Protein AF-A0A178VPQ8-F1 (afdb_monomer_lite)

Structure (mmCIF, N/CA/C/O backbone):
data_AF-A0A178VPQ8-F1
#
_entry.id   AF-A0A178VPQ8-F1
#
loop_
_atom_site.group_PDB
_atom_site.id
_atom_site.type_symbol
_atom_site.label_atom_id
_atom_site.label_alt_id
_atom_site.label_comp_id
_atom_site.label_asym_id
_atom_site.label_entity_id
_atom_site.label_seq_id
_atom_site.pdbx_PDB_ins_code
_atom_site.Cartn_x
_atom_site.Cartn_y
_atom_site.Cartn_z
_atom_site.occupancy
_atom_site.B_iso_or_equiv
_atom_site.auth_seq_id
_atom_site.auth_comp_id
_atom_site.auth_asym_id
_atom_site.auth_atom_id
_atom_site.pdbx_PDB_model_num
ATOM 1 N N . MET A 1 1 ? -51.272 -7.449 41.550 1.00 48.38 1 MET A N 1
ATOM 2 C CA . MET A 1 1 ? -50.730 -8.751 41.085 1.00 48.38 1 MET A CA 1
ATOM 3 C C . MET A 1 1 ? -49.988 -8.648 39.745 1.00 48.38 1 MET A C 1
ATOM 5 O O . MET A 1 1 ? -48.849 -9.086 39.669 1.00 48.38 1 MET A O 1
ATOM 9 N N . SER A 1 2 ? -50.585 -8.041 38.707 1.00 48.34 2 SER A N 1
ATOM 10 C CA . SER A 1 2 ? -50.054 -8.042 37.325 1.00 48.34 2 SER A CA 1
ATOM 11 C C . SER A 1 2 ? -48.715 -7.299 37.128 1.00 48.34 2 SER A C 1
ATOM 13 O O . SER A 1 2 ? -47.833 -7.753 36.402 1.00 48.34 2 SER A O 1
ATOM 15 N N . GLU A 1 3 ? -48.500 -6.191 37.841 1.00 54.75 3 GLU A N 1
ATOM 16 C CA . GLU A 1 3 ? -47.288 -5.368 37.687 1.00 54.75 3 GLU A CA 1
ATOM 17 C C . GLU A 1 3 ? -46.012 -6.037 38.245 1.00 54.75 3 GLU A C 1
ATOM 19 O O . GLU A 1 3 ? -44.906 -5.826 37.742 1.00 54.75 3 GLU A O 1
ATOM 24 N N . TYR A 1 4 ? -46.167 -6.906 39.250 1.00 56.19 4 TYR A N 1
ATOM 25 C CA . TYR A 1 4 ? -45.062 -7.649 39.863 1.00 56.19 4 TYR A CA 1
ATOM 26 C C . TYR A 1 4 ? -44.529 -8.749 38.928 1.00 56.19 4 TYR A C 1
ATOM 28 O O . TYR A 1 4 ? -43.318 -8.929 38.804 1.00 56.19 4 TYR A O 1
ATOM 36 N N . ILE A 1 5 ? -45.422 -9.427 38.197 1.00 56.59 5 ILE A N 1
ATOM 37 C CA . ILE A 1 5 ? -45.073 -10.494 37.243 1.00 56.59 5 ILE A CA 1
ATOM 38 C C . ILE A 1 5 ? -44.316 -9.914 36.033 1.00 56.59 5 ILE A C 1
ATOM 40 O O . ILE A 1 5 ? -43.311 -10.483 35.598 1.00 56.59 5 ILE A O 1
ATOM 44 N N . SER A 1 6 ? -44.707 -8.728 35.547 1.00 57.62 6 SER A N 1
ATOM 45 C CA . SER A 1 6 ? -43.992 -8.022 34.470 1.00 57.62 6 SER A CA 1
ATOM 46 C C . SER A 1 6 ? -42.592 -7.542 34.874 1.00 57.62 6 SER A C 1
ATOM 48 O O . SER A 1 6 ? -41.657 -7.660 34.078 1.00 57.62 6 SER A O 1
ATOM 50 N N . LYS A 1 7 ? -42.397 -7.059 36.113 1.00 54.97 7 LYS A N 1
ATOM 51 C CA . LYS A 1 7 ? -41.066 -6.671 36.626 1.00 54.97 7 LYS A CA 1
ATOM 52 C C . LYS A 1 7 ? -40.126 -7.876 36.762 1.00 54.97 7 LYS A C 1
ATOM 54 O O . LYS A 1 7 ? -38.959 -7.780 36.378 1.00 54.97 7 LYS A O 1
ATOM 59 N N . VAL A 1 8 ? -40.632 -9.023 37.221 1.00 54.25 8 VAL A N 1
ATOM 60 C CA . VAL A 1 8 ? -39.860 -10.278 37.300 1.00 54.25 8 VAL A CA 1
ATOM 61 C C . VAL A 1 8 ? -39.517 -10.810 35.900 1.00 54.25 8 VAL A C 1
ATOM 63 O O . VAL A 1 8 ? -38.362 -11.149 35.649 1.00 54.25 8 VAL A O 1
ATOM 66 N N . SER A 1 9 ? -40.461 -10.787 34.951 1.00 52.81 9 SER A N 1
ATOM 67 C CA . SER A 1 9 ? -40.231 -11.198 33.552 1.00 52.81 9 SER A CA 1
ATOM 68 C C . SER A 1 9 ? -39.197 -10.319 32.824 1.00 52.81 9 SER A C 1
ATOM 70 O O . SER A 1 9 ? -38.347 -10.840 32.100 1.00 52.81 9 SER A O 1
ATOM 72 N N . ASN A 1 10 ? -39.201 -8.997 33.044 1.00 52.78 10 ASN A N 1
ATOM 73 C CA . ASN A 1 10 ? -38.213 -8.081 32.451 1.00 52.78 10 ASN A CA 1
ATOM 74 C C . ASN A 1 10 ? -36.825 -8.169 33.106 1.00 52.78 10 ASN A C 1
ATOM 76 O O . ASN A 1 10 ? -35.813 -8.064 32.410 1.00 52.78 10 ASN A O 1
ATOM 80 N N . LYS A 1 11 ? -36.750 -8.420 34.421 1.00 49.88 11 LYS A N 1
ATOM 81 C CA . LYS A 1 11 ? -35.476 -8.672 35.118 1.00 49.88 11 LYS A CA 1
ATOM 82 C C . LYS A 1 11 ? -34.827 -9.976 34.634 1.00 49.88 11 LYS A C 1
ATOM 84 O O . LYS A 1 11 ? -33.625 -10.005 34.385 1.00 49.88 11 LYS A O 1
ATOM 89 N N . GLN A 1 12 ? -35.636 -11.010 34.399 1.00 46.50 12 GLN A N 1
ATOM 90 C CA . GLN A 1 12 ? -35.191 -12.293 33.844 1.00 46.50 12 GLN A CA 1
ATOM 91 C C . GLN A 1 12 ? -34.794 -12.202 32.357 1.00 46.50 12 GLN A C 1
ATOM 93 O O . GLN A 1 12 ? -33.881 -12.898 31.921 1.00 46.50 12 GLN A O 1
ATOM 98 N N . ARG A 1 13 ? -35.417 -11.315 31.565 1.00 50.28 13 ARG A N 1
ATOM 99 C CA . ARG A 1 13 ? -35.050 -11.079 30.152 1.00 50.28 13 ARG A CA 1
ATOM 100 C C . ARG A 1 13 ? -33.673 -10.428 29.993 1.00 50.28 13 ARG A C 1
ATOM 102 O O . ARG A 1 13 ? -32.928 -10.798 29.089 1.00 50.28 13 ARG A O 1
ATOM 109 N N . LYS A 1 14 ? -33.311 -9.512 30.902 1.00 48.06 14 LYS A N 1
ATOM 110 C CA . LYS A 1 14 ? -31.990 -8.857 30.932 1.00 48.06 14 LYS A CA 1
ATOM 111 C C . LYS A 1 14 ? -30.844 -9.832 31.235 1.00 48.06 14 LYS A C 1
ATOM 113 O O . LYS A 1 14 ? -29.771 -9.680 30.666 1.00 48.06 14 LYS A O 1
ATOM 118 N N . MET A 1 15 ? -31.070 -10.860 32.060 1.00 53.62 15 MET A N 1
ATOM 119 C CA . MET A 1 15 ? -30.049 -11.874 32.382 1.00 53.62 15 MET A CA 1
ATOM 120 C C . MET A 1 15 ? -29.814 -12.903 31.265 1.00 53.62 15 MET A C 1
ATOM 122 O O . MET A 1 15 ? -28.738 -13.492 31.205 1.00 53.62 15 MET A O 1
ATOM 126 N N . LYS A 1 16 ? -30.762 -13.088 30.336 1.00 54.59 16 LYS A N 1
ATOM 127 C CA . LYS A 1 16 ? -30.610 -14.043 29.221 1.00 54.59 16 LYS A CA 1
ATOM 128 C C . LYS A 1 16 ? -29.780 -13.505 28.052 1.00 54.59 16 LYS A C 1
ATOM 130 O O . LYS A 1 16 ? -29.083 -14.280 27.408 1.00 54.59 16 LYS A O 1
ATOM 135 N N . PHE A 1 17 ? -29.798 -12.193 27.814 1.00 55.28 17 PHE A N 1
ATOM 136 C CA . PHE A 1 17 ? -28.978 -11.572 2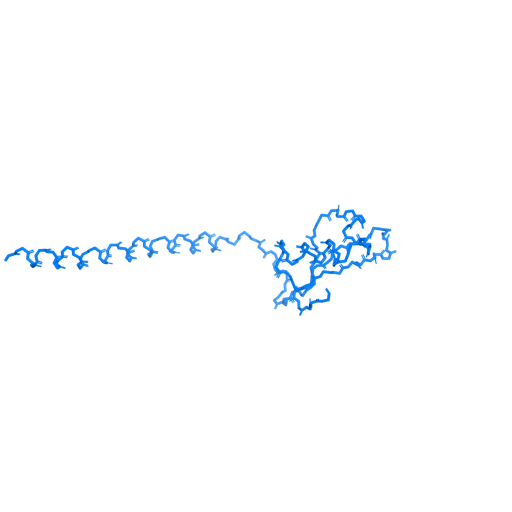6.764 1.00 55.28 17 PHE A CA 1
ATOM 137 C C . PHE A 1 17 ? -27.484 -11.568 27.105 1.00 55.28 17 PHE A C 1
ATOM 139 O O . PHE A 1 17 ? -26.657 -11.801 26.229 1.00 55.28 17 PHE A O 1
ATOM 146 N N . VAL A 1 18 ? -27.140 -11.374 28.383 1.00 63.28 18 VAL A N 1
ATOM 147 C CA . VAL A 1 18 ? -25.743 -11.391 28.851 1.00 63.28 18 VAL A CA 1
ATOM 148 C C . VAL A 1 18 ? -25.123 -12.777 28.669 1.00 63.28 18 VAL A C 1
ATOM 150 O O . VAL A 1 18 ? -23.984 -12.883 28.230 1.00 63.28 18 VAL A O 1
ATOM 153 N N . SER A 1 19 ? -25.888 -13.841 28.940 1.00 70.38 19 SER A N 1
ATOM 154 C CA . SER A 1 19 ? -25.414 -15.223 28.804 1.00 70.38 19 SER A CA 1
ATOM 155 C C . SER A 1 19 ? -25.103 -15.596 27.352 1.00 70.38 19 SER A C 1
ATOM 157 O O . SER A 1 19 ? -24.036 -16.142 27.086 1.00 70.38 19 SER A O 1
ATOM 159 N N . VAL A 1 20 ? -25.984 -15.251 26.408 1.00 77.44 20 VAL A N 1
ATOM 160 C CA . VAL A 1 20 ? -25.752 -15.527 24.979 1.00 77.44 20 VAL A CA 1
ATOM 161 C C . VAL A 1 20 ? -24.567 -14.719 24.451 1.00 77.44 20 VAL A C 1
ATOM 163 O O . VAL A 1 20 ? -23.735 -15.258 23.727 1.00 77.44 20 VAL A O 1
ATOM 166 N N . PHE A 1 21 ? -24.447 -13.450 24.852 1.00 77.94 21 PHE A N 1
ATOM 167 C CA . PHE A 1 21 ? -23.327 -12.603 24.444 1.00 77.94 21 PHE A CA 1
ATOM 168 C C . PHE A 1 21 ? -21.981 -13.143 24.948 1.00 77.94 21 PHE A C 1
ATOM 170 O O . PHE A 1 21 ? -21.020 -13.171 24.188 1.00 77.94 21 PHE A O 1
ATOM 177 N N . LEU A 1 22 ? -21.923 -13.630 26.193 1.00 80.69 22 LEU A N 1
ATOM 178 C CA . LEU A 1 22 ? -20.710 -14.211 26.774 1.00 80.69 22 LEU A CA 1
ATOM 179 C C . LEU A 1 22 ? -20.258 -15.469 26.017 1.00 80.69 22 LEU A C 1
ATOM 181 O O . LEU A 1 22 ? -19.077 -15.624 25.725 1.00 80.69 22 LEU A O 1
ATOM 185 N N . VAL A 1 23 ? -21.203 -16.348 25.669 1.00 83.00 23 VAL A N 1
ATOM 186 C CA . VAL A 1 23 ? -20.917 -17.585 24.925 1.00 83.00 23 VAL A CA 1
ATOM 187 C C . VAL A 1 23 ? -20.425 -17.273 23.514 1.00 83.00 23 VAL A C 1
ATOM 189 O O . VAL A 1 23 ? -19.424 -17.840 23.082 1.00 83.00 23 VAL A O 1
ATOM 192 N N . LEU A 1 24 ? -21.079 -16.339 22.814 1.00 82.25 24 LEU A N 1
ATOM 193 C CA . LEU A 1 24 ? -20.623 -15.889 21.498 1.00 82.25 24 LEU A CA 1
ATOM 194 C C . LEU A 1 24 ? -19.231 -15.260 21.584 1.00 82.25 24 LEU A C 1
ATOM 196 O O . LEU A 1 24 ? -18.376 -15.581 20.769 1.00 82.25 24 LEU A O 1
ATOM 200 N N . PHE A 1 25 ? -18.982 -14.415 22.584 1.00 81.00 25 PHE A N 1
ATOM 201 C CA . PHE A 1 25 ? -17.688 -13.765 22.774 1.00 81.00 25 PHE A CA 1
ATOM 202 C C . PHE A 1 25 ? -16.557 -14.775 23.004 1.00 81.00 25 PHE A C 1
ATOM 204 O O . PHE A 1 25 ? -15.519 -14.669 22.362 1.00 81.00 25 PHE A O 1
ATOM 211 N N . ILE A 1 26 ? -16.775 -15.795 23.842 1.00 83.75 26 ILE A N 1
ATOM 212 C CA . ILE A 1 26 ? -15.807 -16.886 24.046 1.00 83.75 26 ILE A CA 1
ATOM 213 C C . ILE A 1 26 ? -15.578 -17.656 22.740 1.00 83.75 26 ILE A C 1
ATOM 215 O O . ILE A 1 26 ? -14.439 -17.948 22.395 1.00 83.75 26 ILE A O 1
ATOM 219 N N . PHE A 1 27 ? -16.637 -17.945 21.981 1.00 79.81 27 PHE A N 1
ATOM 220 C CA . PHE A 1 27 ? -16.511 -18.633 20.696 1.00 79.81 27 PHE A CA 1
ATOM 221 C C . PHE A 1 27 ? -15.704 -17.809 19.678 1.00 79.81 27 PHE A C 1
ATOM 223 O O . PHE A 1 27 ? -14.827 -18.345 19.009 1.00 79.81 27 PHE A O 1
ATOM 230 N N . PHE A 1 28 ? -15.942 -16.495 19.605 1.00 77.81 28 PHE A N 1
ATOM 231 C CA . PHE A 1 28 ? -15.148 -15.575 18.787 1.00 77.81 28 PHE A CA 1
ATOM 232 C C . PHE A 1 28 ? -13.690 -15.504 19.245 1.00 77.81 28 PHE A C 1
ATOM 234 O O . PHE A 1 28 ? -12.809 -15.523 18.393 1.00 77.81 28 PHE A O 1
ATOM 241 N N . LEU A 1 29 ? -13.423 -15.459 20.556 1.00 77.12 29 LEU A N 1
ATOM 242 C CA . LEU A 1 29 ? -12.057 -15.498 21.083 1.00 77.12 29 LEU A CA 1
ATOM 243 C C . LEU A 1 29 ? -11.337 -16.786 20.690 1.00 77.12 29 LEU A C 1
ATOM 245 O O . LEU A 1 29 ? -10.219 -16.699 20.218 1.00 77.12 29 LEU A O 1
ATOM 249 N N . VAL A 1 30 ? -11.985 -17.949 20.783 1.00 73.81 30 VAL A N 1
ATOM 250 C CA . VAL A 1 30 ? -11.388 -19.236 20.382 1.00 73.81 30 VAL A CA 1
ATOM 251 C C . VAL A 1 30 ? -11.106 -19.292 18.874 1.00 73.81 30 VAL A C 1
ATOM 253 O O . VAL A 1 30 ? -10.081 -19.825 18.459 1.00 73.81 30 VAL A O 1
ATOM 256 N N . VAL A 1 31 ? -11.982 -18.720 18.040 1.00 69.31 31 VAL A N 1
ATOM 257 C CA . VAL A 1 31 ? -11.762 -18.632 16.583 1.00 69.31 31 VAL A CA 1
ATOM 258 C C . VAL A 1 31 ? -10.664 -17.618 16.231 1.00 69.31 31 VAL A C 1
ATOM 260 O O . VAL A 1 31 ? -9.930 -17.839 15.275 1.00 69.31 31 VAL A O 1
ATOM 263 N N . LEU A 1 32 ? -10.516 -16.532 16.998 1.00 64.06 32 LEU A N 1
ATOM 264 C CA . LEU A 1 32 ? -9.427 -15.557 16.845 1.00 64.06 32 LEU A CA 1
ATOM 265 C C . LEU A 1 32 ? -8.091 -16.065 17.417 1.00 64.06 32 LEU A C 1
ATOM 267 O O . LEU A 1 32 ? -7.034 -15.707 16.907 1.00 64.06 32 LEU A O 1
ATOM 271 N N . GLU A 1 33 ? -8.134 -16.887 18.468 1.00 58.94 33 GLU A N 1
ATOM 272 C CA . GLU A 1 33 ? -6.979 -17.537 19.098 1.00 58.94 33 GLU A CA 1
ATOM 273 C C . GLU A 1 33 ? -6.483 -18.745 18.311 1.00 58.94 33 GLU A C 1
ATOM 275 O O . GLU A 1 33 ? -5.390 -19.218 18.608 1.00 58.94 33 GLU A O 1
ATOM 280 N N . ALA A 1 34 ? -7.227 -19.229 17.307 1.00 56.00 34 ALA A N 1
ATOM 281 C CA . ALA A 1 34 ? -6.677 -20.112 16.290 1.00 56.00 34 ALA A CA 1
ATOM 282 C C . ALA A 1 34 ? -5.639 -19.298 15.503 1.00 56.00 34 ALA A C 1
ATOM 284 O O . ALA A 1 34 ? -6.001 -18.521 14.613 1.00 56.00 34 ALA A O 1
ATOM 285 N N . PRO A 1 35 ? -4.340 -19.425 15.823 1.00 48.66 35 PRO A N 1
ATOM 286 C CA . PRO A 1 35 ? -3.322 -18.647 15.172 1.00 48.66 35 PRO A CA 1
ATOM 287 C C . PRO A 1 35 ? -3.048 -19.412 13.888 1.00 48.66 35 PRO A C 1
ATOM 289 O O . PRO A 1 35 ? -2.153 -20.259 13.825 1.00 48.66 35 PRO A O 1
ATOM 292 N N . GLU A 1 36 ? -3.844 -19.165 12.850 1.00 48.28 36 GLU A N 1
ATOM 293 C CA . GLU A 1 36 ? -3.385 -19.434 11.497 1.00 48.28 36 GLU A CA 1
ATOM 294 C C . GLU A 1 36 ? -2.219 -18.489 11.241 1.00 48.28 36 GLU A C 1
ATOM 296 O O . GLU A 1 36 ? -2.391 -17.385 10.740 1.00 48.28 36 GLU A O 1
ATOM 301 N N . LYS A 1 37 ? -1.045 -18.926 11.715 1.00 45.41 37 LYS A N 1
ATOM 302 C CA . LYS A 1 37 ? 0.305 -18.572 11.289 1.00 45.41 37 LYS A CA 1
ATOM 303 C C . LYS A 1 37 ? 0.343 -17.263 10.508 1.00 45.41 37 LYS A C 1
ATOM 305 O O . LYS A 1 37 ? 0.638 -17.246 9.316 1.00 45.41 37 LYS A O 1
ATOM 310 N N . ILE A 1 38 ? 0.085 -16.155 11.193 1.00 49.03 38 ILE A N 1
ATOM 311 C CA . ILE A 1 38 ? 0.584 -14.885 10.704 1.00 49.03 38 ILE A CA 1
ATOM 312 C C . ILE A 1 38 ? 2.059 -14.964 11.051 1.00 49.03 38 ILE A C 1
ATOM 314 O O . ILE A 1 38 ? 2.441 -14.814 12.209 1.00 49.03 38 ILE A O 1
ATOM 318 N N . GLU A 1 39 ? 2.868 -15.331 10.062 1.00 45.81 39 GLU A N 1
ATOM 319 C CA . GLU A 1 39 ? 4.322 -15.257 10.107 1.00 45.81 39 GLU A CA 1
ATOM 320 C C . GLU A 1 39 ? 4.727 -13.783 10.269 1.00 45.81 39 GLU A C 1
ATOM 322 O O . GLU A 1 39 ? 5.243 -13.141 9.358 1.00 45.81 39 GLU A O 1
ATOM 327 N N . ALA A 1 40 ? 4.457 -13.212 11.441 1.00 44.50 40 ALA A N 1
ATOM 328 C CA . ALA A 1 40 ? 5.059 -11.984 11.906 1.00 44.50 40 ALA A CA 1
ATOM 329 C C . ALA A 1 40 ? 6.493 -12.345 12.289 1.00 44.50 40 ALA A C 1
ATOM 331 O O . ALA A 1 40 ? 6.833 -12.565 13.449 1.00 44.50 40 ALA A O 1
ATOM 332 N N . LYS A 1 41 ? 7.336 -12.483 11.264 1.00 42.72 41 LYS A N 1
ATOM 333 C CA . LYS A 1 41 ? 8.761 -12.282 11.453 1.00 42.72 41 LYS A CA 1
ATOM 334 C C . LYS A 1 41 ? 8.919 -10.854 11.967 1.00 42.72 41 LYS A C 1
ATOM 336 O O . LYS A 1 41 ? 8.637 -9.903 11.243 1.00 42.72 41 LYS A O 1
ATOM 341 N N . ASP A 1 42 ? 9.365 -10.77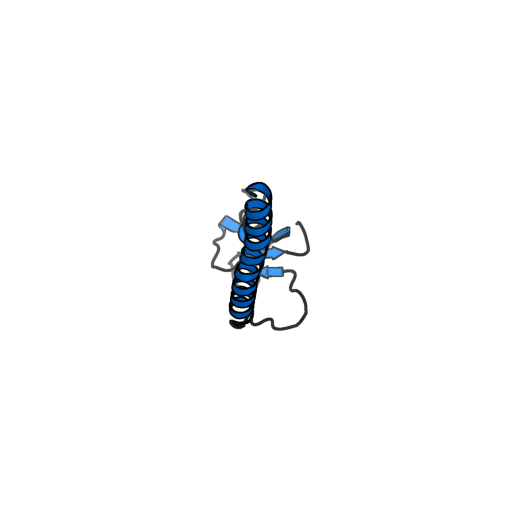7 13.213 1.00 45.88 42 ASP A N 1
ATOM 342 C CA . ASP A 1 42 ? 9.893 -9.608 13.900 1.00 45.88 42 ASP A CA 1
ATOM 343 C C . ASP A 1 42 ? 8.830 -8.631 14.435 1.00 45.88 42 ASP A C 1
ATOM 345 O O . ASP A 1 42 ? 8.017 -8.073 13.702 1.00 45.88 42 ASP A O 1
ATOM 349 N N . ASP A 1 43 ? 8.896 -8.373 15.743 1.00 53.44 43 ASP A N 1
ATOM 350 C CA . ASP A 1 43 ? 8.043 -7.489 16.558 1.00 53.44 43 ASP A CA 1
ATOM 351 C C . ASP A 1 43 ? 8.146 -5.989 16.192 1.00 53.44 43 ASP A C 1
ATOM 353 O O . ASP A 1 43 ? 8.007 -5.090 17.025 1.00 53.44 43 ASP A O 1
ATOM 357 N N . LYS A 1 44 ? 8.437 -5.683 14.927 1.00 60.00 44 LYS A N 1
ATOM 358 C CA . LYS A 1 44 ? 8.665 -4.346 14.399 1.00 60.00 44 LYS A CA 1
ATOM 359 C C . LYS A 1 44 ? 7.667 -4.102 13.278 1.00 60.00 44 LYS A C 1
ATOM 361 O O . LYS A 1 44 ? 7.821 -4.606 12.173 1.00 60.00 44 LYS A O 1
ATOM 366 N N . PHE A 1 45 ? 6.639 -3.309 13.573 1.00 71.75 45 PHE A N 1
ATOM 367 C CA . PHE A 1 45 ? 5.619 -2.907 12.605 1.00 71.75 45 PHE A CA 1
ATOM 368 C C . PHE A 1 45 ? 6.254 -2.454 11.276 1.00 71.75 45 PHE A C 1
ATOM 370 O O . PHE A 1 45 ? 6.963 -1.444 11.216 1.00 71.75 45 PHE A O 1
ATOM 377 N N . ILE A 1 46 ? 6.018 -3.213 10.203 1.00 82.50 46 ILE A N 1
ATOM 378 C CA . ILE A 1 46 ? 6.557 -2.917 8.876 1.00 82.50 46 ILE A CA 1
ATOM 379 C C . ILE A 1 46 ? 5.680 -1.839 8.234 1.00 82.50 46 ILE A C 1
ATOM 381 O O . ILE A 1 46 ? 4.589 -2.110 7.743 1.00 82.50 46 ILE A O 1
ATOM 385 N N . CYS A 1 47 ? 6.175 -0.600 8.207 1.00 90.56 47 CYS A N 1
ATOM 386 C CA . CYS A 1 47 ? 5.458 0.533 7.612 1.00 90.56 47 CYS A CA 1
ATOM 387 C C . CYS A 1 47 ? 5.155 0.360 6.117 1.00 90.56 47 CYS A C 1
ATOM 389 O O . CYS A 1 47 ? 4.192 0.940 5.625 1.00 90.56 47 CYS A O 1
ATOM 391 N N . VAL A 1 48 ? 6.003 -0.368 5.385 1.00 91.69 48 VAL A N 1
ATOM 392 C CA . VAL A 1 48 ? 5.962 -0.441 3.921 1.00 91.69 48 VAL A CA 1
ATOM 393 C C . VAL A 1 48 ? 5.824 -1.887 3.489 1.00 91.69 48 VAL A C 1
ATOM 395 O O . VAL A 1 48 ? 6.760 -2.668 3.641 1.00 91.69 48 VAL A O 1
ATOM 398 N N . VAL A 1 49 ? 4.679 -2.224 2.909 1.00 91.00 49 VAL A N 1
ATOM 399 C CA . VAL A 1 49 ? 4.353 -3.599 2.517 1.00 91.00 49 VAL A CA 1
ATOM 400 C C . VAL A 1 49 ? 4.007 -3.629 1.033 1.00 91.00 49 VAL A C 1
ATOM 402 O O . VAL A 1 49 ? 3.382 -2.704 0.518 1.00 91.00 49 VAL A O 1
ATOM 405 N N . GLU A 1 50 ? 4.436 -4.665 0.315 1.00 91.31 50 GLU A N 1
ATOM 406 C CA . GLU A 1 50 ? 4.037 -4.858 -1.084 1.00 91.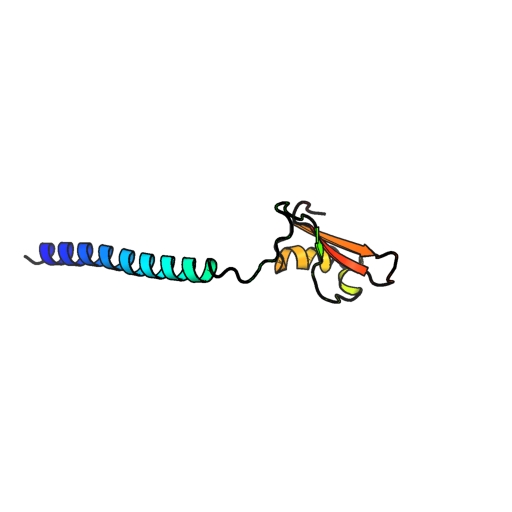31 50 GLU A CA 1
ATOM 407 C C . GLU A 1 50 ? 2.509 -5.034 -1.161 1.00 91.31 50 GLU A C 1
ATOM 409 O O . GLU A 1 50 ? 1.938 -5.787 -0.375 1.00 91.31 50 GLU A O 1
ATOM 414 N N . TYR A 1 51 ? 1.828 -4.346 -2.091 1.00 89.25 51 TYR A N 1
ATOM 415 C CA . TYR A 1 51 ? 0.360 -4.447 -2.230 1.00 89.25 51 TYR A CA 1
ATOM 416 C C . TYR A 1 51 ? -0.093 -5.896 -2.508 1.00 89.25 51 TYR A C 1
ATOM 418 O O . TYR A 1 51 ? -1.171 -6.310 -2.069 1.00 89.25 51 TYR A O 1
ATOM 426 N N . GLY A 1 52 ? 0.772 -6.666 -3.181 1.00 78.56 52 GLY A N 1
ATOM 427 C CA . GLY A 1 52 ? 0.565 -8.058 -3.568 1.00 78.56 52 GLY A CA 1
ATOM 428 C C . GLY A 1 52 ? -0.043 -8.197 -4.966 1.00 78.56 52 GLY A C 1
ATOM 429 O O . GLY A 1 52 ? -0.865 -7.383 -5.384 1.00 78.56 52 GLY A O 1
ATOM 430 N N . GLY A 1 53 ? 0.360 -9.251 -5.681 1.00 69.56 53 GLY A N 1
ATOM 431 C CA . GLY A 1 53 ? -0.080 -9.544 -7.049 1.00 69.56 53 GLY A CA 1
ATOM 432 C C . GLY A 1 53 ? 0.746 -8.836 -8.127 1.00 69.56 53 GLY A C 1
ATOM 433 O O . GLY A 1 53 ? 1.356 -7.794 -7.883 1.00 69.56 53 GLY A O 1
ATOM 434 N N . ASP A 1 54 ? 0.768 -9.410 -9.334 1.00 68.06 54 ASP A N 1
ATOM 435 C CA . ASP A 1 54 ? 1.394 -8.793 -10.509 1.00 68.06 54 ASP A CA 1
ATOM 436 C C . ASP A 1 54 ? 0.484 -7.671 -11.033 1.00 68.06 54 ASP A C 1
ATOM 438 O O . ASP A 1 54 ? -0.270 -7.806 -11.999 1.00 68.06 54 ASP A O 1
ATOM 442 N N . VAL A 1 55 ? 0.455 -6.567 -10.284 1.00 67.25 55 VAL A N 1
ATOM 443 C CA . VAL A 1 55 ? -0.293 -5.372 -10.655 1.00 67.25 55 VAL A CA 1
ATOM 444 C C . VAL A 1 55 ? 0.453 -4.700 -11.801 1.00 67.25 55 VAL A C 1
ATOM 446 O O . VAL A 1 55 ? 1.518 -4.113 -11.625 1.00 67.25 55 VAL A O 1
ATOM 449 N N . GLY A 1 56 ? -0.092 -4.843 -13.009 1.00 70.75 56 GLY A N 1
ATOM 450 C CA . GLY A 1 56 ? 0.509 -4.312 -14.227 1.00 70.75 56 GLY A CA 1
ATOM 451 C C . GLY A 1 56 ? 0.813 -2.803 -14.162 1.00 70.75 56 GLY A C 1
ATOM 452 O O . GLY A 1 56 ? 0.380 -2.091 -13.248 1.00 70.75 56 GLY A O 1
ATOM 453 N N . PRO A 1 57 ? 1.507 -2.257 -15.176 1.00 75.88 57 PRO A N 1
ATOM 454 C CA . PRO A 1 57 ? 2.045 -0.891 -15.149 1.00 75.88 57 PRO A CA 1
ATOM 455 C C . PRO A 1 57 ? 0.984 0.203 -14.937 1.00 75.88 57 PRO A C 1
ATOM 457 O O . PRO A 1 57 ? 1.309 1.301 -14.485 1.00 75.88 57 PRO A O 1
ATOM 460 N N . THR A 1 58 ? -0.288 -0.095 -15.208 1.00 81.81 58 THR A N 1
ATOM 461 C CA . THR A 1 58 ? -1.436 0.798 -15.019 1.00 81.81 58 THR A CA 1
ATOM 462 C C . THR A 1 58 ? -1.584 1.294 -13.582 1.00 81.81 58 THR A C 1
ATOM 464 O O . THR A 1 58 ? -1.939 2.454 -13.382 1.00 81.81 58 THR A O 1
ATOM 467 N N . PHE A 1 59 ? -1.253 0.473 -12.577 1.00 87.19 59 PHE A N 1
ATOM 468 C CA . PHE A 1 59 ? -1.354 0.876 -11.165 1.00 87.19 59 PHE A CA 1
ATOM 469 C C . PHE A 1 59 ? -0.474 2.081 -10.830 1.00 87.19 59 PHE A C 1
ATOM 471 O O . PHE A 1 59 ? -0.808 2.887 -9.961 1.00 87.19 59 PHE A O 1
ATOM 478 N N . CYS A 1 60 ? 0.638 2.197 -11.550 1.00 88.12 60 CYS A N 1
ATOM 479 C CA . CYS A 1 60 ? 1.660 3.206 -11.355 1.00 88.12 60 CYS A CA 1
ATOM 480 C C . CYS A 1 60 ? 1.702 4.239 -12.482 1.00 88.12 60 CYS A C 1
ATOM 482 O O . CYS A 1 60 ? 2.698 4.945 -12.635 1.00 88.12 60 CYS A O 1
ATOM 484 N N . ASN A 1 61 ? 0.632 4.334 -13.274 1.00 88.00 61 ASN A N 1
ATOM 485 C CA . ASN A 1 61 ? 0.540 5.302 -14.352 1.00 88.00 61 ASN A CA 1
ATOM 486 C C . ASN A 1 61 ? 0.257 6.711 -13.786 1.00 88.00 61 ASN A C 1
ATOM 488 O O . ASN A 1 61 ? -0.826 6.933 -13.241 1.00 88.00 61 ASN A O 1
ATOM 492 N N . PRO A 1 62 ? 1.181 7.681 -13.945 1.00 83.88 62 PRO A N 1
ATOM 493 C CA . PRO A 1 62 ? 1.029 9.030 -13.396 1.00 83.88 62 PRO A CA 1
ATOM 494 C C . PRO A 1 62 ? -0.084 9.843 -14.069 1.00 83.88 62 PRO A C 1
ATOM 496 O O . PRO A 1 62 ? -0.481 10.875 -13.540 1.00 83.88 62 PRO A O 1
ATOM 499 N N . LYS A 1 63 ? -0.617 9.388 -15.214 1.00 86.00 63 LYS A N 1
ATOM 500 C CA . LYS A 1 63 ? -1.761 10.027 -15.882 1.00 86.00 63 LYS A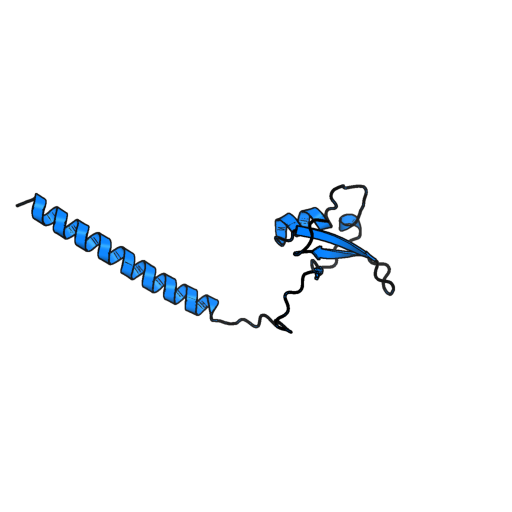 CA 1
ATOM 501 C C . LYS A 1 63 ? -3.044 9.967 -15.037 1.00 86.00 63 LYS A C 1
ATOM 503 O O . LYS A 1 63 ? -3.942 10.774 -15.250 1.00 86.00 63 LYS A O 1
ATOM 508 N N . PHE A 1 64 ? -3.125 9.036 -14.085 1.00 80.44 64 PHE A N 1
ATOM 509 C CA . PHE A 1 64 ? -4.223 8.931 -13.128 1.00 80.44 64 PHE A CA 1
ATOM 510 C C . PHE A 1 64 ? -3.720 9.401 -11.759 1.00 80.44 64 PHE A C 1
ATOM 512 O O . PHE A 1 64 ? -2.969 8.680 -11.110 1.00 80.44 64 PHE A O 1
ATOM 519 N N . PHE A 1 65 ? -4.086 10.614 -11.332 1.00 82.56 65 PHE A N 1
ATOM 520 C CA . PHE A 1 65 ? -3.696 11.162 -10.028 1.00 82.56 65 PHE A CA 1
ATOM 521 C C . PHE A 1 65 ? -4.924 11.338 -9.115 1.00 82.56 65 PHE A C 1
ATOM 523 O O . PHE A 1 65 ? -5.902 11.938 -9.559 1.00 82.56 65 PHE A O 1
ATOM 530 N N . PRO A 1 66 ? -4.888 10.881 -7.846 1.00 83.75 66 PRO A N 1
ATOM 531 C CA . PRO A 1 66 ? -3.855 10.031 -7.242 1.00 83.75 66 PRO A CA 1
ATOM 532 C C . PRO A 1 66 ? -3.759 8.672 -7.955 1.00 83.75 66 PRO A C 1
ATOM 534 O O . PRO A 1 66 ? -4.740 8.208 -8.526 1.00 83.75 66 PRO A O 1
ATOM 537 N N . THR A 1 67 ? -2.585 8.035 -7.952 1.00 91.69 67 THR A N 1
ATOM 538 C CA . THR A 1 67 ? -2.386 6.761 -8.669 1.00 91.69 67 THR A CA 1
ATOM 539 C C . THR A 1 67 ? -3.334 5.676 -8.167 1.00 91.69 67 THR A C 1
ATOM 541 O O . THR A 1 67 ? -3.721 5.664 -6.998 1.00 91.69 67 THR A O 1
ATOM 544 N N . LEU A 1 68 ? -3.677 4.726 -9.040 1.00 92.31 68 LEU A N 1
ATOM 545 C CA . LEU A 1 68 ? -4.442 3.528 -8.673 1.00 92.31 68 LEU A CA 1
ATOM 546 C C . LEU A 1 68 ? -3.777 2.772 -7.516 1.00 92.31 68 LEU A C 1
ATOM 548 O O . LEU A 1 68 ? -4.469 2.312 -6.617 1.00 92.31 68 LEU A O 1
ATOM 552 N N . CYS A 1 69 ? -2.442 2.718 -7.484 1.00 92.56 69 CYS A N 1
ATOM 553 C CA . CYS A 1 69 ? -1.689 2.193 -6.346 1.00 92.56 69 CYS A CA 1
ATOM 554 C C . CYS A 1 69 ? -2.056 2.904 -5.029 1.00 92.56 69 CYS A C 1
ATOM 556 O O . CYS A 1 69 ? -2.442 2.246 -4.064 1.00 92.56 69 CYS A O 1
ATOM 558 N N . ARG A 1 70 ? -2.009 4.243 -4.994 1.00 93.06 70 ARG A N 1
ATOM 559 C CA . ARG A 1 70 ? -2.351 5.032 -3.799 1.00 93.06 70 ARG A CA 1
ATOM 560 C C . ARG A 1 70 ? -3.814 4.871 -3.395 1.00 93.06 70 ARG A C 1
ATOM 562 O O . ARG A 1 70 ? -4.099 4.669 -2.218 1.00 93.06 70 ARG A O 1
ATOM 569 N N . GLN A 1 71 ? -4.729 4.928 -4.359 1.00 93.12 71 GLN A N 1
ATOM 570 C CA . GLN A 1 71 ? -6.161 4.752 -4.105 1.00 93.12 71 GLN A CA 1
ATOM 571 C C . GLN A 1 71 ? -6.453 3.365 -3.528 1.00 93.12 71 GLN A C 1
ATOM 573 O O . GLN A 1 71 ? -7.091 3.251 -2.488 1.00 93.12 71 GLN A O 1
ATOM 578 N N . ASN A 1 72 ? -5.907 2.313 -4.135 1.00 92.62 72 ASN A N 1
ATOM 579 C CA . ASN A 1 72 ? -6.171 0.943 -3.714 1.00 92.62 72 ASN A CA 1
ATOM 580 C C . ASN A 1 72 ? -5.512 0.601 -2.375 1.00 92.62 72 ASN A C 1
ATOM 582 O O . ASN A 1 72 ? -6.117 -0.091 -1.558 1.00 92.62 72 ASN A O 1
ATOM 586 N N . CYS A 1 73 ? -4.308 1.112 -2.108 1.00 94.06 73 CYS A N 1
ATOM 587 C CA . CYS A 1 73 ? -3.689 0.987 -0.789 1.00 94.06 73 CYS A CA 1
ATOM 588 C C . CYS A 1 73 ? -4.565 1.611 0.309 1.00 94.06 73 CYS A C 1
ATOM 590 O O . CYS A 1 73 ? -4.747 1.000 1.361 1.00 94.06 73 CYS A O 1
ATOM 592 N N . ARG A 1 74 ? -5.181 2.770 0.049 1.00 93.81 74 ARG A N 1
ATOM 593 C CA . ARG A 1 74 ? -6.119 3.403 0.988 1.00 93.81 74 ARG A CA 1
ATOM 594 C C . ARG A 1 74 ? -7.416 2.614 1.134 1.00 93.81 74 ARG A C 1
ATOM 596 O O . ARG A 1 74 ? -7.804 2.272 2.245 1.00 93.81 74 ARG A O 1
ATOM 603 N N . SER A 1 75 ? -8.066 2.295 0.018 1.00 94.00 75 SER A N 1
ATOM 604 C CA . SER A 1 75 ? -9.412 1.715 0.010 1.00 94.00 75 SER A CA 1
ATOM 605 C C . SER A 1 75 ? -9.457 0.238 0.398 1.00 94.00 75 SER A C 1
ATOM 607 O O . SER A 1 75 ? -10.387 -0.172 1.082 1.00 94.00 75 SER A O 1
ATOM 609 N N . PHE A 1 76 ? -8.477 -0.566 -0.026 1.00 92.00 76 PHE A N 1
ATOM 610 C CA . PHE A 1 76 ? -8.510 -2.024 0.158 1.00 92.00 76 PHE A CA 1
ATOM 611 C C . PHE A 1 76 ? -7.546 -2.537 1.223 1.00 92.00 76 PHE A C 1
ATOM 613 O O . PHE A 1 76 ? -7.749 -3.633 1.741 1.00 92.00 76 PHE A O 1
ATOM 620 N N . LYS A 1 77 ? -6.482 -1.787 1.532 1.00 92.06 77 LYS A N 1
ATOM 621 C CA . LYS A 1 77 ? -5.477 -2.196 2.524 1.00 92.06 77 LYS A CA 1
ATOM 622 C C . LYS A 1 77 ? -5.500 -1.347 3.795 1.00 92.06 77 LYS A C 1
ATOM 624 O O . LYS A 1 77 ? -4.845 -1.717 4.757 1.00 92.06 77 LYS A O 1
ATOM 629 N N . GLY A 1 78 ? -6.247 -0.239 3.827 1.00 92.38 78 GLY A N 1
ATOM 630 C CA . GLY A 1 78 ? -6.286 0.662 4.984 1.00 92.38 78 GLY A CA 1
ATOM 631 C C . GLY A 1 78 ? -4.963 1.393 5.235 1.00 92.38 78 GLY A C 1
ATOM 632 O O . GLY A 1 78 ? -4.703 1.846 6.347 1.00 92.38 78 GLY A O 1
ATOM 633 N N . ALA A 1 79 ? -4.103 1.483 4.220 1.00 94.38 79 ALA A N 1
ATOM 634 C CA . ALA A 1 79 ? -2.853 2.218 4.309 1.00 94.38 79 ALA A CA 1
ATOM 635 C C . ALA A 1 79 ? -3.081 3.728 4.157 1.00 94.38 79 ALA A C 1
ATOM 637 O O . ALA A 1 79 ? -4.086 4.177 3.606 1.00 94.38 79 ALA A O 1
ATOM 638 N N . LYS A 1 80 ? -2.111 4.518 4.610 1.00 94.38 80 LYS A N 1
ATOM 639 C CA . LYS A 1 80 ? -2.111 5.980 4.495 1.00 94.38 80 LYS A CA 1
ATOM 640 C C . LYS A 1 80 ? -1.752 6.442 3.083 1.00 94.38 80 LYS A C 1
ATOM 642 O O . LYS A 1 80 ? -2.355 7.367 2.538 1.00 94.38 80 LYS A O 1
ATOM 647 N N . GLY A 1 81 ? -0.825 5.750 2.433 1.00 92.88 81 GLY A N 1
ATOM 648 C CA . GLY A 1 81 ? -0.349 6.078 1.093 1.00 92.88 81 GLY A CA 1
ATOM 649 C C . GLY A 1 81 ? -0.012 4.846 0.264 1.00 92.88 81 GLY A C 1
ATOM 650 O O . GLY A 1 81 ? -0.134 3.699 0.703 1.00 92.88 81 GLY A O 1
ATOM 651 N N . GLY A 1 82 ? 0.426 5.096 -0.966 1.00 92.31 82 GLY A N 1
ATOM 652 C CA . GLY A 1 82 ? 0.892 4.052 -1.870 1.00 92.31 82 GLY A CA 1
ATOM 653 C C . GLY A 1 82 ? 1.949 4.591 -2.820 1.00 92.31 82 GLY A C 1
ATOM 654 O O . GLY A 1 82 ? 1.745 5.618 -3.465 1.00 92.31 82 GLY A O 1
ATOM 655 N N . LYS A 1 83 ? 3.076 3.884 -2.917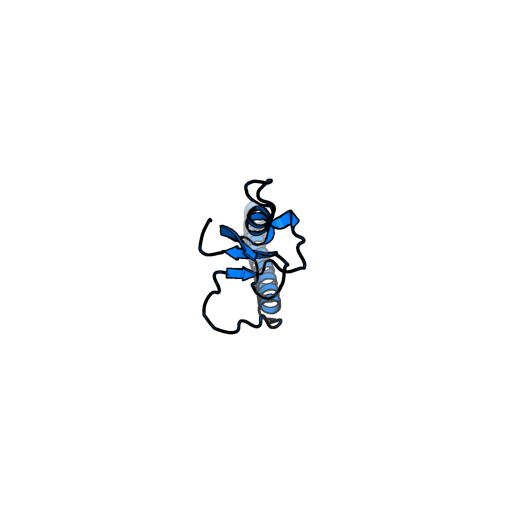 1.00 90.69 83 LYS A N 1
ATOM 656 C CA . LYS A 1 83 ? 4.228 4.277 -3.730 1.00 90.69 83 LYS A CA 1
ATOM 657 C C . LYS A 1 83 ? 4.592 3.226 -4.759 1.00 90.69 83 LYS A C 1
ATOM 659 O O . LYS A 1 83 ? 4.573 2.023 -4.509 1.00 90.69 83 LYS A O 1
ATOM 664 N N . CYS A 1 84 ? 4.977 3.723 -5.922 1.00 89.75 84 CYS A N 1
ATOM 665 C CA . CYS A 1 84 ? 5.386 2.919 -7.053 1.00 89.75 84 CYS A CA 1
ATOM 666 C C . CYS A 1 84 ? 6.907 2.892 -7.155 1.00 89.75 84 CYS A C 1
ATOM 668 O O . CYS A 1 84 ? 7.535 3.924 -7.383 1.00 89.75 84 CYS A O 1
ATOM 670 N N . VAL A 1 85 ? 7.501 1.712 -6.990 1.00 87.56 85 VAL A N 1
ATOM 671 C CA . VAL A 1 85 ? 8.955 1.527 -6.973 1.00 87.56 85 VAL A CA 1
ATOM 672 C C . VAL A 1 85 ? 9.367 0.698 -8.183 1.00 87.56 85 VAL A C 1
ATOM 674 O O . VAL A 1 85 ? 8.892 -0.422 -8.379 1.00 87.56 85 VAL A O 1
ATOM 677 N N . LYS A 1 86 ? 10.263 1.249 -9.006 1.00 85.50 86 LYS A N 1
ATOM 678 C CA . LYS A 1 86 ? 10.922 0.501 -10.083 1.00 85.50 86 LYS A CA 1
ATOM 679 C C . LYS A 1 86 ? 12.028 -0.345 -9.466 1.00 85.50 86 LYS A C 1
ATOM 681 O O . LYS A 1 86 ? 12.915 0.201 -8.814 1.00 85.50 86 LYS A O 1
ATOM 686 N N . GLN A 1 87 ? 11.984 -1.660 -9.657 1.00 77.69 87 GLN A N 1
ATOM 687 C CA . GLN A 1 87 ? 13.071 -2.504 -9.178 1.00 77.69 87 GLN A CA 1
ATOM 688 C C . GLN A 1 87 ? 14.269 -2.432 -10.135 1.00 77.69 87 GLN A C 1
ATOM 690 O O . GLN A 1 87 ? 14.088 -2.504 -11.345 1.00 77.69 87 GLN A O 1
ATOM 695 N N . PRO A 1 88 ? 15.511 -2.336 -9.635 1.00 72.50 88 PRO A N 1
ATOM 696 C CA . PRO A 1 88 ? 16.686 -2.238 -10.500 1.00 72.50 88 PRO A CA 1
ATOM 697 C C . PRO A 1 88 ? 16.945 -3.516 -11.316 1.00 72.50 88 PRO A C 1
ATOM 699 O O . PRO A 1 88 ? 17.504 -3.441 -12.404 1.00 72.50 88 PRO A O 1
ATOM 702 N N . LYS A 1 89 ? 16.520 -4.689 -10.821 1.00 68.88 89 LYS A N 1
ATOM 703 C CA . LYS A 1 89 ? 16.732 -5.991 -11.485 1.00 68.88 89 LYS A CA 1
ATOM 704 C C . LYS A 1 89 ? 15.601 -6.408 -12.432 1.00 68.88 89 LYS A C 1
ATOM 706 O O . LYS A 1 89 ? 15.811 -7.265 -13.284 1.00 68.88 89 LYS A O 1
ATOM 711 N N . HIS A 1 90 ? 14.418 -5.810 -12.308 1.00 64.62 90 HIS A N 1
ATOM 712 C CA . HIS A 1 90 ? 13.233 -6.180 -13.079 1.00 64.62 90 HIS A CA 1
ATOM 713 C C . HIS A 1 90 ? 12.608 -4.925 -13.684 1.00 64.62 90 HIS A C 1
ATOM 715 O O . HIS A 1 90 ? 12.335 -3.969 -12.969 1.00 64.62 90 HIS A O 1
ATOM 721 N N . LYS A 1 91 ? 12.307 -4.929 -14.990 1.00 69.88 91 LYS A N 1
ATOM 722 C CA . LYS A 1 91 ? 11.648 -3.791 -15.671 1.00 69.88 91 LYS A CA 1
ATOM 723 C C . LYS A 1 91 ? 10.231 -3.493 -15.146 1.00 69.88 91 LYS A C 1
ATOM 725 O O . LYS A 1 91 ? 9.620 -2.511 -15.563 1.00 69.88 91 LYS A O 1
ATOM 730 N N . HIS A 1 92 ? 9.711 -4.326 -14.249 1.00 77.56 92 HIS A N 1
ATOM 731 C CA . HIS A 1 92 ? 8.380 -4.207 -13.677 1.00 77.56 92 HIS A CA 1
ATOM 732 C C . HIS A 1 92 ? 8.377 -3.217 -12.509 1.00 77.56 92 HIS A C 1
ATOM 734 O O . HIS A 1 92 ? 9.218 -3.260 -11.607 1.00 77.56 92 HIS A O 1
ATOM 740 N N . ILE A 1 93 ? 7.414 -2.303 -12.549 1.00 85.44 93 ILE A N 1
ATOM 741 C CA . ILE A 1 93 ? 7.131 -1.378 -11.460 1.00 85.44 93 ILE A CA 1
ATOM 742 C C . ILE A 1 93 ? 6.210 -2.071 -10.460 1.00 85.44 93 ILE A C 1
ATOM 744 O O . ILE A 1 93 ? 5.235 -2.699 -10.859 1.00 85.44 93 ILE A O 1
ATOM 748 N N . LYS A 1 94 ? 6.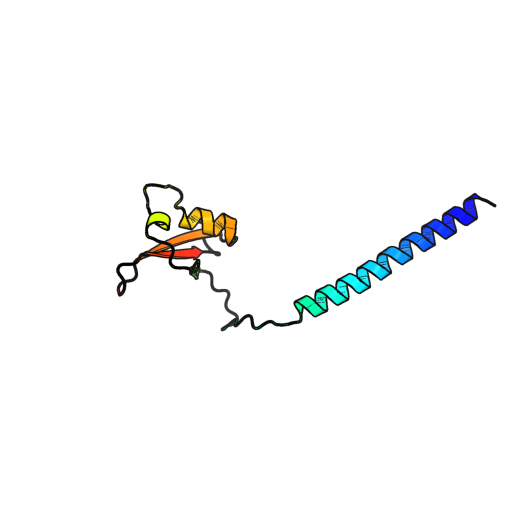525 -1.970 -9.169 1.00 87.94 94 LYS A N 1
ATOM 749 C CA . LYS A 1 94 ? 5.715 -2.559 -8.100 1.00 87.94 94 LYS A CA 1
ATOM 750 C C . LYS A 1 94 ? 5.024 -1.486 -7.275 1.00 87.94 94 LYS A C 1
ATOM 752 O O . LYS A 1 94 ? 5.578 -0.405 -7.075 1.00 87.94 94 LYS A O 1
ATOM 757 N N . CYS A 1 95 ? 3.847 -1.819 -6.759 1.00 91.25 95 CYS A N 1
ATOM 758 C CA . CYS A 1 95 ? 3.105 -0.994 -5.812 1.00 91.25 95 CYS A CA 1
ATOM 759 C C . CYS A 1 95 ? 3.380 -1.448 -4.369 1.00 91.25 95 CYS A C 1
ATOM 761 O O . CYS A 1 95 ? 3.269 -2.633 -4.049 1.00 91.25 95 CYS A O 1
ATOM 763 N N . PHE A 1 96 ? 3.702 -0.494 -3.500 1.00 91.88 96 PHE A N 1
ATOM 764 C CA . PHE A 1 96 ? 3.885 -0.690 -2.064 1.00 91.88 96 PHE A CA 1
ATOM 765 C C . PHE A 1 96 ? 2.943 0.230 -1.294 1.00 91.88 96 PHE A C 1
ATOM 767 O O . PHE A 1 96 ? 2.881 1.423 -1.586 1.00 91.88 96 PHE A O 1
ATOM 774 N N . CYS A 1 97 ? 2.259 -0.301 -0.290 1.00 94.00 97 CYS A N 1
ATOM 775 C CA . CYS A 1 97 ? 1.439 0.480 0.624 1.00 94.00 97 CYS A CA 1
ATOM 776 C C . CYS A 1 97 ? 2.268 0.996 1.790 1.00 94.00 97 CYS A C 1
ATOM 778 O O . CYS A 1 97 ? 3.080 0.257 2.348 1.00 94.00 97 CYS A O 1
ATOM 780 N N . ASP A 1 98 ? 2.046 2.256 2.154 1.00 94.06 98 ASP A N 1
ATOM 781 C CA . ASP A 1 98 ? 2.690 2.901 3.293 1.00 94.06 98 ASP A CA 1
ATOM 782 C C . ASP A 1 98 ? 1.643 3.167 4.378 1.00 94.06 98 ASP A C 1
ATOM 784 O O . ASP A 1 98 ? 0.692 3.920 4.174 1.00 94.06 98 ASP A O 1
ATOM 788 N N . TYR A 1 99 ? 1.783 2.508 5.523 1.00 93.50 99 TYR A N 1
ATOM 789 C CA . TYR A 1 99 ? 0.880 2.665 6.667 1.00 93.50 99 TYR A CA 1
ATOM 790 C C . TYR A 1 99 ? 1.303 3.813 7.587 1.00 93.50 99 TYR A C 1
ATOM 792 O O . TYR A 1 99 ? 0.540 4.240 8.453 1.00 93.50 99 TYR A O 1
ATOM 800 N N . CYS A 1 100 ? 2.520 4.326 7.406 1.00 92.19 100 CYS A N 1
ATOM 801 C CA . CYS A 1 100 ? 3.103 5.333 8.279 1.00 92.19 100 CYS A CA 1
ATOM 802 C C . CYS A 1 100 ? 3.010 6.740 7.674 1.00 92.19 100 CYS A C 1
ATOM 804 O O . CYS A 1 100 ? 2.818 7.694 8.433 1.00 92.19 100 CYS A O 1
ATOM 806 N N . LYS A 1 101 ? 3.059 6.867 6.339 1.00 84.38 101 LYS A N 1
ATOM 807 C CA . LYS A 1 101 ? 3.039 8.142 5.599 1.00 84.38 101 LYS A CA 1
ATOM 808 C C . LYS A 1 101 ? 1.902 8.226 4.578 1.00 84.38 101 LYS A C 1
ATOM 810 O O . LYS A 1 101 ? 1.523 7.225 3.981 1.00 84.38 101 LYS A O 1
ATOM 815 N N . ASP A 1 102 ? 1.406 9.441 4.350 1.00 77.62 102 ASP A N 1
ATOM 816 C CA . ASP A 1 102 ? 0.268 9.749 3.466 1.00 77.62 102 ASP A CA 1
ATOM 817 C C . ASP A 1 102 ? 0.658 10.171 2.034 1.00 77.62 102 ASP A C 1
ATOM 819 O O . ASP A 1 102 ? -0.171 10.745 1.319 1.00 77.62 102 ASP A O 1
ATOM 823 N N . ASP A 1 103 ? 1.892 9.886 1.606 1.00 64.25 103 ASP A N 1
ATOM 824 C CA . ASP A 1 103 ? 2.445 10.300 0.303 1.00 64.25 103 ASP A CA 1
ATOM 825 C C . ASP A 1 103 ? 1.590 9.828 -0.901 1.00 64.25 103 ASP A C 1
ATOM 827 O O . ASP A 1 103 ? 1.037 8.696 -0.893 1.00 64.25 103 ASP A O 1
#

Sequence (103 aa):
MSEYISKVSNKQRKMKFVSVFLVLFIFFLVVLEAPEKIEAKDDKFICVVEYGGDVGPTFCNPKFFPTLCRQNCRSFKGAKGGKCVKQPKHKHIKCFCDYCKDD

Secondary structure (DSSP, 8-state):
-HHHHHHHHHHHHHHHHHHHHHHHHHHHHHHHHS-------SSS--SEEE--S---GGGG-TTSSS-HHHHHHHHHH--SEEEEEE-SSSS-EEEEEESS---

Foldseek 3Di:
DVVVVVVVVVVVVVVVVVVVVVVVVVVVVVVVVPPPDPVPPDPDPDQKAFPDDQPACQQVDPVDPVGVLQVCLCPPVVALGKDWDQDPVDNGITIMGGNPDND

Radius of gyration: 24.97 Å; chains: 1; bounding box: 68×31×57 Å

Organism: Arabidopsis thaliana (NCBI:txid3702)

InterPro domains:
  IPR002061 Scorpion long chain toxin/defensin [PF00537] (47-103)
  IPR003614 Knottins-like [SM00505] (46-100)
  IPR036574 Knottin, scorpion toxin-like superfamily [G3DSA:3.30.30.10] (35-103)
  IPR036574 Knottin, scorpion toxin-like superfamily [SSF57095] (36-103)

pLDDT: mean 74.41, std 16.52, range [42.72, 94.38]